Protein 9I09 (pdb70)

Secondary structure (DSSP, 8-state):
--STT--SS-GGGTS--TTPPPP----S-SS-SEEEEEEEGGGHHHHTT-HHHHTT-EEEEEEEETEEE-SSSS-EEE---TT-EEEEEEEEEEHHHHHHHHHHHHHHHHSS-S-GGG--EEEEEEEEEETTS-EEEEEEEEE---

Nearest PDB structures (foldseek):
  2jqv-assembly1_A  TM=7.151E-01  e=3.145E-03  Arabidopsis thaliana
  3lf0-assembly1_B  TM=4.909E-01  e=1.230E+00  Mycobacterium tuberculosis
  8f5g-assembly1_A  TM=3.296E-01  e=1.464E+00  Thermoanaerobacter pseudethanolicus
  5emw-assembly3_C  TM=2.004E-01  e=1.304E+00  Homo sapiens
  7oyj-assembly1_A  TM=1.838E-01  e=2.934E+00  Homo sapiens

Solvent-accessible surface area: 9624 Å² total; per-residue (Å²): 132,88,178,82,205,164,34,122,97,85,76,121,113,78,80,135,116,140,80,65,137,139,104,56,72,77,60,33,46,145,121,61,109,71,3,10,2,2,0,0,54,56,4,68,128,22,2,39,130,61,147,152,2,16,90,60,32,98,64,84,78,1,96,7,104,9,1,67,51,11,161,93,25,31,8,0,38,69,43,67,79,110,116,32,66,10,125,8,56,2,1,22,4,85,16,152,51,1,64,103,16,2,71,85,0,51,104,105,34,58,172,108,51,106,52,90,126,21,16,58,6,126,26,45,84,14,82,1,45,27,226,118,54,56,73,41,95,2,3,11,4,27,1,63,70,182

Radius of gyration: 19.95 Å; Cα contacts (8 Å, |Δi|>4): 253; chains: 1; bounding box: 58×45×45 Å

Structure (mmCIF, N/CA/C/O backbone):
data_9I09
#
_entry.id   9I09
#
_cell.length_a   81.164
_cell.length_b   81.164
_cell.length_c   63.678
_cell.angle_alpha   90.000
_cell.angle_beta   90.000
_cell.angle_gamma   120.000
#
_symmetry.space_group_name_H-M   'P 31 2 1'
#
loop_
_entity.id
_entity.type
_entity.pdbx_description
1 polymer 'Transit peptide part2 (crTPpart2)'
2 non-polymer N-PROPANOL
3 water water
#
loop_
_atom_site.group_PDB
_atom_site.id
_atom_site.type_symbol
_atom_site.label_atom_id
_atom_site.label_alt_id
_atom_site.label_comp_id
_atom_site.label_asym_id
_atom_site.label_entity_id
_atom_site.label_seq_id
_atom_site.pdbx_PDB_ins_code
_atom_site.Cartn_x
_atom_site.Cartn_y
_atom_site.Cartn_z
_atom_site.occupancy
_atom_site.B_iso_or_equiv
_atom_site.auth_seq_id
_atom_site.auth_comp_id
_atom_site.auth_asym_id
_atom_site.auth_atom_id
_atom_site.pdbx_PDB_model_num
ATOM 1 N N . ALA A 1 154 ? 45.81564 17.94523 -18.78002 1.000 72.90765 29 ALA A N 1
ATOM 2 C CA . ALA A 1 154 ? 44.82940 16.86624 -18.88900 1.000 81.30762 29 ALA A CA 1
ATOM 3 C C . ALA A 1 154 ? 45.47262 15.49058 -18.62830 1.000 91.76115 29 ALA A C 1
ATOM 4 O O . ALA A 1 154 ? 45.87709 15.21137 -17.49081 1.000 90.69295 29 ALA A O 1
ATOM 6 N N . ALA A 1 155 ? 45.54354 14.64885 -19.67620 1.000 98.27788 30 ALA A N 1
ATOM 7 C CA . ALA A 1 155 ? 46.16367 13.31599 -19.66704 1.000 92.13150 30 ALA A CA 1
ATOM 8 C C . ALA A 1 155 ? 45.36532 12.28918 -18.85565 1.000 82.66202 30 ALA A C 1
ATOM 9 O O . ALA A 1 155 ? 44.13556 12.22269 -18.96611 1.000 87.95841 30 ALA A O 1
ATOM 11 N N . LYS A 1 156 ? 46.05746 11.45595 -18.06341 1.000 76.39274 31 LYS A N 1
ATOM 12 C CA . LYS A 1 156 ? 45.41399 10.53459 -17.12841 1.000 68.34092 31 LYS A CA 1
ATOM 13 C C . LYS A 1 156 ? 44.76286 11.28368 -15.96324 1.000 60.80630 31 LYS A C 1
ATOM 14 O O . LYS A 1 156 ? 43.62755 10.95134 -15.59487 1.000 55.39537 31 LYS A O 1
ATOM 20 N N . PRO A 1 157 ? 45.42427 12.27223 -15.34739 1.000 59.11771 32 PRO A N 1
ATOM 21 C CA . PRO A 1 157 ? 44.76749 13.00840 -14.25458 1.000 52.44770 32 PRO A CA 1
ATOM 22 C C . PRO A 1 157 ? 43.46237 13.64726 -14.70143 1.000 49.65969 32 PRO A C 1
ATOM 23 O O . PRO A 1 157 ? 43.38191 14.24740 -15.77118 1.000 48.19913 32 PRO A O 1
ATOM 27 N N . PHE A 1 158 ? 42.43852 13.52780 -13.85098 1.000 44.67577 33 PHE A N 1
ATOM 28 C CA . PHE A 1 158 ? 41.11842 14.13237 -14.02725 1.000 40.78595 33 PHE A CA 1
ATOM 29 C C . PHE A 1 158 ? 40.35990 13.56511 -15.21813 1.000 48.70673 33 PHE A C 1
ATOM 30 O O . PHE A 1 158 ? 39.32810 14.13325 -15.61099 1.000 43.87478 33 PHE A O 1
ATOM 38 N N . TRP A 1 159 ? 40.82911 12.46832 -15.80785 1.000 49.53632 34 TRP A N 1
ATOM 39 C CA . TRP A 1 159 ? 40.02376 11.76793 -16.80080 1.000 50.94183 34 TRP A CA 1
ATOM 40 C C . TRP A 1 159 ? 39.02591 10.86503 -16.08775 1.000 49.74856 34 TRP A C 1
ATOM 41 O O . TRP A 1 159 ? 39.43393 10.03798 -15.26491 1.000 46.76021 34 TRP A O 1
ATOM 52 N N . PRO A 1 160 ? 37.72930 10.99750 -16.34935 1.000 47.44314 35 PRO A N 1
ATOM 53 C CA . PRO A 1 160 ? 36.73885 10.27978 -15.53823 1.000 51.26798 35 PRO A CA 1
ATOM 54 C C . PRO A 1 160 ? 36.81524 8.78135 -15.77894 1.000 57.74768 35 PRO A C 1
ATOM 55 O O . PRO A 1 160 ? 36.87751 8.32930 -16.92062 1.000 58.21369 35 PRO A O 1
ATOM 59 N N . SER A 1 161 ? 36.82256 8.01032 -14.69342 1.000 55.97231 36 SER A N 1
ATOM 60 C CA . SER A 1 161 ? 36.67800 6.57167 -14.84855 1.000 62.01278 36 SER A CA 1
ATOM 61 C C . SER A 1 161 ? 35.22115 6.16162 -14.99540 1.000 65.16634 36 SER A C 1
ATOM 62 O O . SER A 1 161 ? 34.94605 5.05265 -15.45803 1.000 66.39659 36 SER A O 1
ATOM 65 N N . ASP A 1 162 ? 34.28382 7.02637 -14.62128 1.000 66.24310 37 ASP A N 1
ATOM 66 C CA . ASP A 1 162 ? 32.89014 6.74600 -14.91356 1.000 68.68377 37 ASP A CA 1
ATOM 67 C C . ASP A 1 162 ? 32.60258 6.99819 -16.39002 1.000 68.97427 37 ASP A C 1
ATOM 68 O O . ASP A 1 162 ? 33.41203 7.57992 -17.11810 1.000 68.33875 37 ASP A O 1
ATOM 73 N N . ASP A 1 163 ? 31.43335 6.52844 -16.83063 1.000 73.25319 38 ASP A N 1
ATOM 74 C CA . ASP A 1 163 ? 30.90199 6.90073 -18.13621 1.000 74.52017 38 ASP A CA 1
ATOM 75 C C . ASP A 1 163 ? 30.93737 8.41162 -18.30686 1.000 73.91828 38 ASP A C 1
ATOM 76 O O . ASP A 1 163 ? 30.46360 9.15345 -17.44078 1.000 72.96204 38 ASP A O 1
ATOM 81 N N . LEU A 1 164 ? 31.50127 8.86536 -19.42937 1.000 71.88077 39 LEU A N 1
ATOM 82 C CA . LEU A 1 164 ? 31.49566 10.29444 -19.72511 1.000 71.73287 39 LEU A CA 1
ATOM 83 C C . LEU A 1 164 ? 30.09015 10.86058 -19.65545 1.000 72.55240 39 LEU A C 1
ATOM 84 O O . LEU A 1 164 ? 29.88450 11.97559 -19.16579 1.000 69.32189 39 LEU A O 1
ATOM 89 N N . GLU A 1 165 ? 29.10609 10.09025 -20.12574 1.000 75.83760 40 GLU A N 1
ATOM 90 C CA . GLU A 1 165 ? 27.72505 10.55674 -20.15709 1.000 75.28958 40 GLU A CA 1
ATOM 91 C C . GLU A 1 165 ? 27.19769 10.85649 -18.75594 1.000 70.78733 40 GLU A C 1
ATOM 92 O O . GLU A 1 165 ? 26.36257 11.75265 -18.58216 1.000 71.37569 40 GLU A O 1
ATOM 98 N N . ASP A 1 166 ? 27.67899 10.12567 -17.75147 1.000 68.76665 41 ASP A N 1
ATOM 99 C CA . ASP A 1 166 ? 27.29693 10.29753 -16.35685 1.000 68.64590 41 ASP A CA 1
ATOM 100 C C . ASP A 1 166 ? 28.03366 11.43605 -15.66648 1.000 66.99469 41 ASP A C 1
ATOM 101 O O . ASP A 1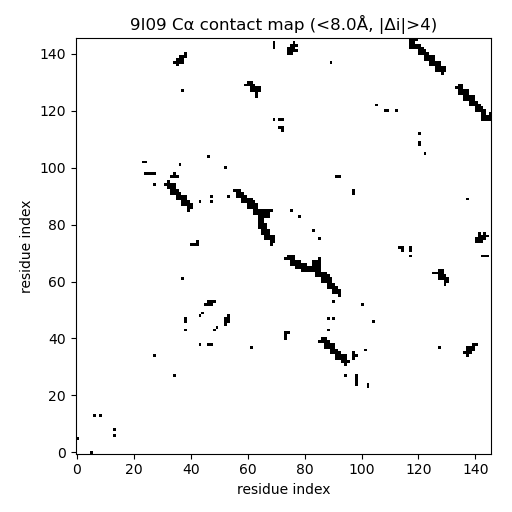 166 ? 27.80104 11.67394 -14.47616 1.000 60.10337 41 ASP A O 1
ATOM 106 N N . VAL A 1 167 ? 28.91214 12.13273 -16.37752 1.000 64.47621 42 VAL A N 1
ATOM 107 C CA . VAL A 1 167 ? 29.78236 13.12917 -15.77247 1.000 57.73145 42 VAL A CA 1
ATOM 108 C C . VAL A 1 167 ? 29.66914 14.49384 -16.44007 1.000 56.27455 42 VAL A C 1
ATOM 109 O O . VAL A 1 167 ? 29.92714 15.51562 -15.78680 1.000 56.31847 42 VAL A O 1
ATOM 113 N N . VAL A 1 168 ? 29.24180 14.56716 -17.69422 1.000 54.18359 43 VAL A N 1
ATOM 114 C CA . VAL A 1 168 ? 29.12363 15.83654 -18.39883 1.000 51.48430 43 VAL A CA 1
ATOM 115 C C . VAL A 1 168 ? 27.83363 16.51005 -17.95513 1.000 56.02702 43 VAL A C 1
ATOM 116 O O . VAL A 1 168 ? 26.74259 15.94960 -18.10516 1.000 55.57837 43 VAL A O 1
ATOM 120 N N . VAL A 1 169 ? 27.95563 17.70632 -17.40488 1.000 48.58664 44 VAL A N 1
ATOM 121 C CA . VAL A 1 169 ? 26.79419 18.44448 -16.92016 1.000 51.52446 44 VAL A CA 1
ATOM 122 C C . VAL A 1 169 ? 25.98622 18.95931 -18.11017 1.000 55.31204 44 VAL A C 1
ATOM 123 O O . VAL A 1 169 ? 26.53862 19.38163 -19.13863 1.000 48.80647 44 VAL A O 1
ATOM 127 N N . LYS A 1 170 ? 24.65686 18.90407 -17.98617 1.000 55.97756 45 LYS A N 1
ATOM 128 C CA . LYS A 1 170 ? 23.73600 19.24754 -19.06062 1.000 56.40888 45 LYS A CA 1
ATOM 129 C C . LYS A 1 170 ? 22.82710 20.39197 -18.63377 1.000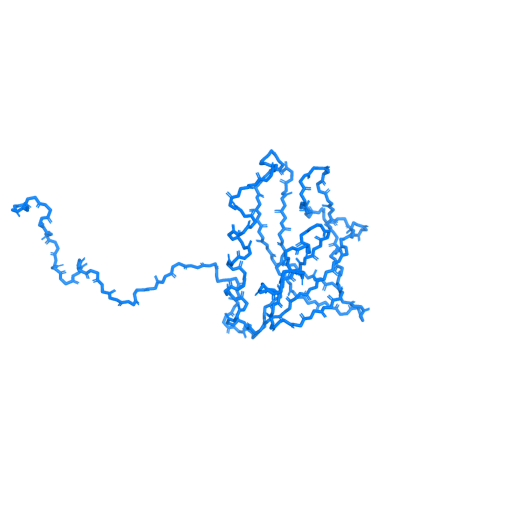 52.78840 45 LYS A C 1
ATOM 130 O O . LYS A 1 170 ? 22.51095 20.52399 -17.45015 1.000 55.25383 45 LYS A O 1
ATOM 136 N N . PRO A 1 171 ? 22.39304 21.23368 -19.56819 1.000 50.17871 46 PRO A N 1
ATOM 137 C CA . PRO A 1 171 ? 21.47028 22.31205 -19.19989 1.000 57.18050 46 PRO A CA 1
ATOM 138 C C . PRO A 1 171 ? 20.20528 21.74907 -18.56471 1.000 63.68739 46 PRO A C 1
ATOM 139 O O . PRO A 1 171 ? 19.80634 20.61082 -18.82635 1.000 58.30718 46 PRO A O 1
ATOM 143 N N . GLY A 1 172 ? 19.60367 22.54587 -17.68158 1.000 65.41856 47 GLY A N 1
ATOM 144 C CA . GLY A 1 172 ? 18.29759 22.23079 -17.13732 1.000 63.16866 47 GLY A CA 1
ATOM 145 C C . GLY A 1 172 ? 18.26913 21.38485 -15.88629 1.000 66.13528 47 GLY A C 1
ATOM 146 O O . GLY A 1 172 ? 17.22315 20.79952 -15.58352 1.000 67.26918 47 GLY A O 1
ATOM 147 N N . ALA A 1 173 ? 19.36767 21.29285 -15.14165 1.000 64.82699 48 ALA A N 1
ATOM 148 C CA . ALA A 1 173 ? 19.30785 20.56662 -13.88372 1.000 63.38297 48 ALA A CA 1
ATOM 149 C C . ALA A 1 173 ? 18.38514 21.29596 -12.90696 1.000 64.03357 48 ALA A C 1
ATOM 150 O O . ALA A 1 173 ? 18.18465 22.51088 -13.01853 1.000 63.54412 48 ALA A O 1
ATOM 152 N N . PRO A 1 174 ? 17.79523 20.57538 -11.95435 1.000 59.71879 49 PRO A N 1
ATOM 153 C CA . PRO A 1 174 ? 16.98080 21.23982 -10.92048 1.000 61.66272 49 PRO A CA 1
ATOM 154 C C . PRO A 1 174 ? 17.83272 22.14500 -10.04015 1.000 59.90823 49 PRO A C 1
ATOM 155 O O . PRO A 1 174 ? 18.84131 21.71653 -9.47114 1.000 60.68945 49 PRO A O 1
ATOM 159 N N . VAL A 1 175 ? 17.40967 23.40576 -9.91077 1.000 54.92507 50 VAL A N 1
ATOM 160 C CA . VAL A 1 175 ? 18.18036 24.38925 -9.15932 1.000 51.87248 50 VAL A CA 1
ATOM 161 C C . VAL A 1 175 ? 17.67216 24.46893 -7.72354 1.000 56.96283 50 VAL A C 1
ATOM 162 O O . VAL A 1 175 ? 16.52491 24.13271 -7.41074 1.000 56.29751 50 VAL A O 1
ATOM 166 N N . ALA A 1 176 ? 18.54371 24.92910 -6.83162 1.000 50.54494 51 ALA A N 1
ATOM 167 C CA . ALA A 1 176 ? 18.15283 25.10899 -5.44218 1.000 52.64684 51 ALA A CA 1
ATOM 168 C C . ALA A 1 176 ? 17.17401 26.27635 -5.30659 1.000 51.47030 51 ALA A C 1
ATOM 169 O O . ALA A 1 176 ? 17.14147 27.20036 -6.12358 1.000 47.51512 51 ALA A O 1
ATOM 171 N N . GLY A 1 177 ? 16.37444 26.22414 -4.24969 1.000 55.53289 52 GLY A N 1
ATOM 172 C CA . GLY A 1 177 ? 15.44262 27.29740 -3.94788 1.000 54.39191 52 GLY A CA 1
ATOM 173 C C . GLY A 1 177 ? 14.84944 27.06964 -2.57812 1.000 53.98927 52 GLY A C 1
ATOM 174 O O . GLY A 1 177 ? 15.01546 26.00524 -1.97404 1.000 48.01769 52 GLY A O 1
ATOM 175 N N . LEU A 1 178 ? 14.15601 28.09545 -2.08542 1.000 48.73752 53 LEU A N 1
ATOM 176 C CA . LEU A 1 178 ? 13.52448 27.97466 -0.77520 1.000 53.49071 53 LEU A CA 1
ATOM 177 C C . LEU A 1 178 ? 12.27744 27.09806 -0.83033 1.000 58.02227 53 LEU A C 1
ATOM 178 O O . LEU A 1 178 ? 12.05316 26.28003 0.06869 1.000 59.79429 53 LEU A O 1
ATOM 183 N N . ALA A 1 179 ? 11.45729 27.28128 -1.86606 1.000 59.79787 54 ALA A N 1
ATOM 184 C CA . ALA A 1 179 ? 10.20600 26.54692 -2.08850 1.000 75.95509 54 ALA A CA 1
ATOM 185 C C . ALA A 1 179 ? 9.39008 26.39792 -0.79929 1.000 75.61208 54 ALA A C 1
ATOM 186 O O . ALA A 1 179 ? 9.19798 25.29860 -0.27413 1.000 78.60376 54 ALA A O 1
ATOM 188 N N . LEU A 1 180 ? 8.89174 27.53263 -0.29396 1.000 74.19441 55 LEU A N 1
ATOM 189 C CA . LEU A 1 180 ? 8.13785 27.50090 0.95596 1.000 75.15469 55 LEU A CA 1
ATOM 190 C C . LEU A 1 180 ? 6.66863 27.15215 0.76172 1.000 77.47223 55 LEU A C 1
ATOM 191 O O . LEU A 1 180 ? 5.99956 26.80122 1.73910 1.000 82.85478 55 LEU A O 1
ATOM 196 N N . LEU A 1 181 ? 6.15305 27.23873 -0.46039 1.000 77.14187 56 LEU A N 1
ATOM 197 C CA . LEU A 1 181 ? 4.74873 26.95966 -0.72444 1.000 79.41563 56 LEU A CA 1
ATOM 198 C C . LEU A 1 181 ? 4.54490 25.49859 -1.10807 1.000 84.71650 56 LEU A C 1
ATOM 199 O O . LEU A 1 181 ? 5.44713 24.83974 -1.63460 1.000 85.18788 56 LEU A O 1
ATOM 204 N N . ALA A 1 182 ? 3.34002 24.99752 -0.83362 1.000 83.64125 57 ALA A N 1
ATOM 205 C CA . ALA A 1 182 ? 2.92422 23.69288 -1.31714 1.000 87.10466 57 ALA A CA 1
ATOM 206 C C . ALA A 1 182 ? 2.57271 23.77277 -2.80154 1.000 90.34140 57 ALA A C 1
ATOM 207 O O . ALA A 1 182 ? 2.30288 24.85803 -3.32694 1.000 88.34658 57 ALA A O 1
ATOM 209 N N . PRO A 1 183 ? 2.59061 22.64011 -3.51331 1.000 92.26796 58 PRO A N 1
ATOM 210 C CA . PRO A 1 183 ? 2.10279 22.65222 -4.90302 1.000 91.98270 58 PRO A CA 1
ATOM 211 C C . PRO A 1 183 ? 0.65796 23.09902 -5.01734 1.000 93.32210 58 PRO A C 1
ATOM 212 O O . PRO A 1 183 ? 0.24422 23.54741 -6.09370 1.000 92.92944 58 PRO A O 1
ATOM 216 N N . ASP A 1 184 ? -0.11305 23.00016 -3.92989 1.000 92.94458 59 ASP A N 1
ATOM 217 C CA . ASP A 1 184 ? -1.50508 23.44196 -3.92959 1.000 93.58557 59 ASP A CA 1
ATOM 218 C C . ASP A 1 184 ? -1.61612 24.96189 -3.96102 1.000 89.61545 59 ASP A C 1
ATOM 219 O O . ASP A 1 184 ? -2.48227 25.51104 -4.65350 1.000 84.74604 59 ASP A O 1
ATOM 224 N N . ASP A 1 185 ? -0.75849 25.65184 -3.20690 1.000 86.99119 60 ASP A N 1
ATOM 225 C CA . ASP A 1 185 ? -0.92794 27.08014 -2.95946 1.000 79.21369 60 ASP A CA 1
ATOM 226 C C . ASP A 1 185 ? -0.91643 27.87697 -4.25886 1.000 72.64518 60 ASP A C 1
ATOM 227 O O . ASP A 1 185 ? -0.02464 27.71573 -5.09642 1.000 72.47346 60 ASP A O 1
ATOM 232 N N . THR A 1 186 ? -1.92578 28.73193 -4.42774 1.000 64.57439 61 THR A N 1
ATOM 233 C CA . THR A 1 186 ? -1.98791 29.65048 -5.55634 1.000 63.07079 61 THR A CA 1
ATOM 234 C C . THR A 1 186 ? -1.50740 31.05439 -5.20998 1.000 58.36131 61 THR A C 1
ATOM 235 O O . THR A 1 186 ? -1.19996 31.83198 -6.12172 1.000 50.50467 61 THR A O 1
ATOM 239 N N . THR A 1 187 ? -1.43969 31.39038 -3.92303 1.000 58.19452 62 THR A N 1
ATOM 240 C CA . THR A 1 187 ? -1.04005 32.71194 -3.46021 1.000 53.81123 62 THR A CA 1
ATOM 241 C C . THR A 1 187 ? 0.02465 32.55225 -2.38413 1.000 51.06441 62 THR A C 1
ATOM 242 O O . THR A 1 187 ? 0.01645 31.57212 -1.63790 1.000 52.14082 62 THR A O 1
ATOM 246 N N . GLY A 1 188 ? 0.95674 33.48747 -2.33377 1.000 43.86531 63 GLY A N 1
ATOM 247 C CA . GLY A 1 188 ? 1.89574 33.57131 -1.22250 1.000 41.90170 63 GLY A CA 1
ATOM 248 C C . GLY A 1 188 ? 1.89941 34.98490 -0.67877 1.000 39.42818 63 GLY A C 1
ATOM 249 O O . GLY A 1 188 ? 1.77399 35.95268 -1.43519 1.000 39.36629 63 GLY A O 1
ATOM 250 N N . CYS A 1 189 ? 2.02955 35.09838 0.64591 1.000 37.85391 64 CYS A N 1
ATOM 251 C CA . CYS A 1 189 ? 1.96534 36.38487 1.33173 1.000 38.79473 64 CYS A CA 1
ATOM 252 C C . CYS A 1 189 ? 3.18446 36.6037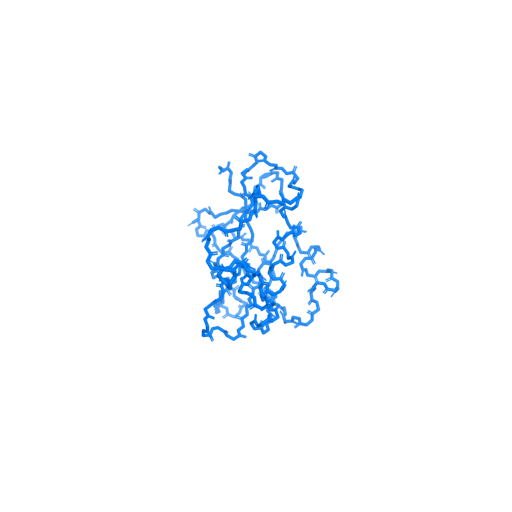8 2.22275 1.000 40.38039 64 CYS A C 1
ATOM 253 O O . CYS A 1 189 ? 3.70879 35.66140 2.82909 1.000 39.59720 64 CYS A O 1
ATOM 256 N N . LEU A 1 190 ? 3.62545 37.85944 2.30267 1.000 33.52118 65 LEU A N 1
ATOM 257 C CA . LEU A 1 190 ? 4.71132 38.28722 3.18232 1.000 32.95453 65 LEU A CA 1
ATOM 258 C C . LEU A 1 190 ? 4.16096 39.27995 4.19982 1.000 35.47916 65 LEU A C 1
ATOM 259 O O . LEU A 1 190 ? 3.55574 40.28920 3.81794 1.000 35.36194 65 LEU A O 1
ATOM 264 N N . PHE A 1 191 ? 4.41108 39.03365 5.47918 1.000 34.30459 66 PHE A N 1
ATOM 265 C CA . PHE A 1 191 ? 4.02222 39.96114 6.52975 1.000 35.81019 66 PHE A CA 1
ATOM 266 C C . PHE A 1 191 ? 5.21757 40.84086 6.86523 1.000 35.72277 66 PHE A C 1
ATOM 267 O O . PHE A 1 191 ? 6.29652 40.33198 7.16138 1.000 36.52400 66 PHE A O 1
ATOM 275 N N . THR A 1 192 ? 5.03839 42.15484 6.78645 1.000 33.10792 67 THR A N 1
ATOM 276 C CA . THR A 1 192 ? 6.10955 43.07778 7.12523 1.000 32.23037 67 THR A CA 1
ATOM 277 C C . THR A 1 192 ? 5.63836 44.02931 8.22449 1.000 34.87981 67 THR A C 1
ATOM 278 O O . THR A 1 192 ? 4.44377 44.17725 8.47087 1.000 34.01792 67 THR A O 1
ATOM 282 N N . TYR A 1 193 ? 6.59315 44.65154 8.91613 1.000 32.08339 68 TYR A N 1
ATOM 283 C CA . TYR A 1 193 ? 6.27600 45.39112 10.12378 1.000 32.52226 68 TYR A CA 1
ATOM 284 C C . TYR A 1 193 ? 7.42516 46.33241 10.45888 1.000 37.27733 68 TYR A C 1
ATOM 285 O O . TYR A 1 193 ? 8.56323 46.13311 10.01981 1.000 34.91384 68 TYR A O 1
ATOM 294 N N . ALA A 1 194 ? 7.11303 47.34426 11.28007 1.000 34.88281 69 ALA A N 1
ATOM 295 C CA . ALA A 1 194 ? 8.08701 48.29651 11.85431 1.000 38.63225 69 ALA A CA 1
ATOM 296 C C . ALA A 1 194 ? 9.01168 48.78709 10.73887 1.000 37.15099 69 ALA A C 1
ATOM 297 O O . ALA A 1 194 ? 8.53164 49.17173 9.66515 1.000 37.18322 69 ALA A O 1
ATOM 299 N N . SER A 1 195 ? 10.33420 48.76957 10.91743 1.000 34.27540 70 SER A N 1
ATOM 300 C CA . SER A 1 195 ? 11.19871 49.38563 9.91881 1.000 37.40165 70 SER A CA 1
ATOM 301 C C . SER A 1 195 ? 11.41024 48.49543 8.70386 1.000 39.50183 70 SER A C 1
ATOM 302 O O . SER A 1 195 ? 11.91367 48.96926 7.68160 1.000 39.41240 70 SER A O 1
ATOM 305 N N . LEU A 1 196 ? 11.01018 47.22641 8.77511 1.000 37.09526 71 LEU A N 1
ATOM 306 C CA . LEU A 1 196 ? 11.08939 46.35987 7.60944 1.000 36.75841 71 LEU A CA 1
ATOM 307 C C . LEU A 1 196 ? 10.18041 46.82290 6.47982 1.000 37.63701 71 LEU A C 1
ATOM 308 O O . LEU A 1 196 ? 10.42119 46.47447 5.31558 1.000 36.93938 71 LEU A O 1
ATOM 313 N N . LYS A 1 197 ? 9.12853 47.59225 6.78665 1.000 35.07310 72 LYS A N 1
ATOM 314 C CA . LYS A 1 197 ? 8.22954 48.07116 5.73801 1.000 34.65515 72 LYS A CA 1
ATOM 315 C C . LYS A 1 197 ? 8.92167 49.01978 4.77224 1.000 38.93539 72 LYS A C 1
ATOM 316 O O . LYS A 1 197 ? 8.45999 49.17758 3.63842 1.000 41.56593 72 LYS A O 1
ATOM 322 N N . GLU A 1 198 ? 10.01160 49.66432 5.19142 1.000 40.29669 73 GLU A N 1
ATOM 323 C CA . GLU A 1 198 ? 10.70989 50.58689 4.29761 1.000 42.31104 73 GLU A CA 1
ATOM 324 C C . GLU A 1 198 ? 11.07285 49.89824 2.99382 1.000 41.28370 73 GLU A C 1
ATOM 325 O O . GLU A 1 198 ? 10.84203 50.43299 1.90715 1.000 42.12197 73 GLU A O 1
ATOM 331 N N . HIS A 1 199 ? 11.61950 48.69032 3.08349 1.000 41.20367 74 HIS A N 1
ATOM 332 C CA . HIS A 1 199 ? 11.88385 47.93073 1.87580 1.000 41.19444 74 HIS A CA 1
ATOM 333 C C . HIS A 1 199 ? 10.64452 47.18695 1.38922 1.000 40.31353 74 HIS A C 1
ATOM 334 O O . HIS A 1 199 ? 10.30188 47.25845 0.20537 1.000 41.16136 74 HIS A O 1
ATOM 341 N N . ASP A 1 200 ? 9.95692 46.47514 2.28589 1.000 37.51210 75 ASP A N 1
ATOM 342 C CA . ASP A 1 200 ? 8.98469 45.48256 1.83440 1.000 35.41714 75 ASP A CA 1
ATOM 343 C C . ASP A 1 200 ? 7.75994 46.13214 1.22031 1.000 38.96330 75 ASP A C 1
ATOM 344 O O . ASP 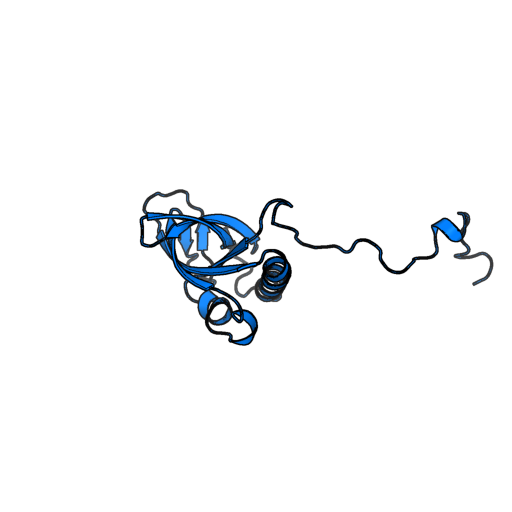A 1 200 ? 7.14752 45.57064 0.30874 1.000 39.33322 75 ASP A O 1
ATOM 349 N N . GLU A 1 201 ? 7.35936 47.28816 1.73444 1.000 35.62248 76 GLU A N 1
ATOM 350 C CA . GLU A 1 201 ? 6.13650 47.95393 1.30096 1.000 37.46538 76 GLU A CA 1
ATOM 351 C C . GLU A 1 201 ? 6.41223 49.17542 0.44025 1.000 42.70320 76 GLU A C 1
ATOM 352 O O . GLU A 1 201 ? 5.69536 49.41972 -0.53163 1.000 42.54462 76 GLU A O 1
ATOM 358 N N . GLN A 1 202 ? 7.45135 49.93833 0.77571 1.000 42.08848 77 GLN A N 1
ATOM 359 C CA . GLN A 1 202 ? 7.70456 51.24081 0.17167 1.000 47.47560 77 GLN A CA 1
ATOM 360 C C . GLN A 1 202 ? 8.72128 51.20966 -0.96040 1.000 47.96164 77 GLN A C 1
ATOM 361 O O . GLN A 1 202 ? 8.84100 52.20109 -1.68001 1.000 51.64890 77 GLN A O 1
ATOM 367 N N . ASP A 1 203 ? 9.46671 50.12234 -1.13942 1.000 40.19258 78 ASP A N 1
ATOM 368 C CA . ASP A 1 203 ? 10.34096 50.02239 -2.30341 1.000 44.35133 78 ASP A CA 1
ATOM 369 C C . ASP A 1 203 ? 9.49225 49.59461 -3.48849 1.000 46.17733 78 ASP A C 1
ATOM 370 O O . ASP A 1 203 ? 9.00268 48.45724 -3.53526 1.000 42.99021 78 ASP A O 1
ATOM 375 N N . GLU A 1 204 ? 9.33910 50.50042 -4.45618 1.000 44.67686 79 GLU A N 1
ATOM 376 C CA . GLU A 1 204 ? 8.34450 50.31409 -5.50926 1.000 46.96851 79 GLU A CA 1
ATOM 377 C C . GLU A 1 204 ? 8.61512 49.06558 -6.33263 1.000 45.87008 79 GLU A C 1
ATOM 378 O O . GLU A 1 204 ? 7.68290 48.32939 -6.68036 1.000 42.13002 79 GLU A O 1
ATOM 384 N N . GLU A 1 205 ? 9.88430 48.79577 -6.64706 1.000 43.95848 80 GLU A N 1
ATOM 385 C CA . GLU A 1 205 ? 10.18407 47.64566 -7.49688 1.000 45.03243 80 GLU A CA 1
ATOM 386 C C . GLU A 1 205 ? 10.03041 46.33053 -6.74248 1.000 43.68946 80 GLU A C 1
ATOM 387 O O . GLU A 1 205 ? 9.71437 45.31003 -7.34868 1.000 43.97437 80 GLU A O 1
ATOM 393 N N . PHE A 1 206 ? 10.23417 46.32068 -5.43251 1.000 40.99642 81 PHE A N 1
ATOM 394 C CA . PHE A 1 206 ? 9.97682 45.08162 -4.71425 1.000 37.17254 81 PHE A CA 1
ATOM 395 C C . PHE A 1 206 ? 8.47883 44.85903 -4.49839 1.000 38.87404 81 PHE A C 1
ATOM 396 O O . PHE A 1 206 ? 7.96882 43.76125 -4.72571 1.000 37.48174 81 PHE A O 1
ATOM 404 N N . ALA A 1 207 ? 7.76700 45.87993 -4.03670 1.000 34.99976 82 ALA A N 1
ATOM 405 C CA . ALA A 1 207 ? 6.35931 45.72295 -3.67843 1.000 37.14401 82 ALA A CA 1
ATOM 406 C C . ALA A 1 207 ? 5.42860 45.67194 -4.88556 1.000 37.37492 82 ALA A C 1
ATOM 407 O O . ALA A 1 207 ? 4.23258 45.41901 -4.70714 1.000 39.00418 82 ALA A O 1
ATOM 409 N N . GLU A 1 208 ? 5.93340 45.89469 -6.09818 1.000 38.35148 83 GLU A N 1
ATOM 410 C CA . GLU A 1 208 ? 5.06309 45.95358 -7.26935 1.000 38.05954 83 GLU A CA 1
ATOM 411 C C . GLU A 1 208 ? 4.31104 44.63874 -7.47023 1.000 41.13554 83 GLU A C 1
ATOM 412 O O . GLU A 1 208 ? 4.81749 43.55198 -7.16953 1.000 40.59319 83 GLU A O 1
ATOM 418 N N . GLY A 1 209 ? 3.10441 44.73842 -8.03134 1.000 39.00964 84 GLY A N 1
ATOM 419 C CA . GLY A 1 209 ? 2.30780 43.57058 -8.33407 1.000 39.68898 84 GLY A CA 1
ATOM 420 C C . GLY A 1 209 ? 1.61058 42.92946 -7.15358 1.000 37.43796 84 GLY A C 1
ATOM 421 O O . GLY A 1 209 ? 0.92032 41.91855 -7.33888 1.000 39.49269 84 GLY A O 1
ATOM 422 N N . SER A 1 210 ? 1.73407 43.47963 -5.95076 1.000 32.11123 85 SER A N 1
ATOM 423 C CA . SER A 1 210 ? 1.10081 42.84658 -4.79740 1.000 34.12175 85 SER A CA 1
ATOM 424 C C . SER A 1 210 ? -0.30190 43.40470 -4.55000 1.000 35.66684 85 SER A C 1
ATOM 425 O O . SER A 1 210 ? -0.69773 44.43369 -5.09034 1.000 35.84513 85 SER A O 1
ATOM 428 N N . THR A 1 211 ? -1.05246 42.70942 -3.71336 1.000 34.10876 86 THR A N 1
ATOM 429 C CA . THR A 1 211 ? -2.15468 43.32186 -2.98514 1.000 35.50255 86 THR A CA 1
ATOM 430 C C . THR A 1 211 ? -1.68220 43.50194 -1.54981 1.000 38.73559 86 THR A C 1
ATOM 431 O O . THR A 1 211 ? -0.88544 42.70729 -1.05675 1.000 37.65666 86 THR A O 1
ATOM 435 N N . VAL A 1 212 ? -2.14030 44.55603 -0.87565 1.000 34.64737 87 VAL A N 1
ATOM 436 C CA . VAL A 1 212 ? -1.61386 44.84987 0.45727 1.000 33.05533 87 VAL A CA 1
ATOM 437 C C . VAL A 1 212 ? -2.75969 45.27682 1.37282 1.000 37.21628 87 VAL A C 1
ATOM 438 O O . VAL A 1 212 ? -3.68293 45.97946 0.94305 1.000 35.47560 87 VAL A O 1
ATOM 442 N N . GLU A 1 213 ? -2.73993 44.79309 2.61483 1.000 33.58099 88 GLU A N 1
ATOM 443 C CA . GLU A 1 213 ? -3.71016 45.23626 3.61840 1.000 36.41139 88 GLU A CA 1
ATOM 444 C C . GLU A 1 213 ? -3.08031 45.13343 5.00156 1.000 38.12585 88 GLU A C 1
ATOM 445 O O . GLU A 1 213 ? -2.09312 44.41071 5.21076 1.000 37.09064 88 GLU A O 1
ATOM 451 N N . ASP A 1 214 ? -3.66100 45.87202 5.94617 1.000 34.66385 89 ASP A N 1
ATOM 452 C CA . ASP A 1 214 ? -3.26524 45.78826 7.34555 1.000 36.55783 89 ASP A CA 1
ATOM 453 C C . ASP A 1 214 ? -3.41119 44.36509 7.88027 1.000 36.97919 89 ASP A C 1
ATOM 454 O O . ASP A 1 214 ? -4.35375 43.64703 7.53872 1.000 35.11563 89 ASP A O 1
ATOM 459 N N . ALA A 1 215 ? -2.51134 43.98027 8.78319 1.000 36.08426 90 ALA A N 1
ATOM 460 C CA . ALA A 1 215 ? -2.63814 42.70702 9.48901 1.000 34.34579 90 ALA A CA 1
ATOM 461 C C . ALA A 1 215 ? -1.89068 42.78892 10.80807 1.000 35.21192 90 ALA A C 1
ATOM 462 O O . ALA A 1 215 ? -0.92145 43.54215 10.94029 1.000 34.64823 90 ALA A O 1
ATOM 464 N N . TRP A 1 216 ? -2.32077 41.97191 11.77018 1.000 31.47299 91 TRP A N 1
ATOM 465 C CA . TRP A 1 216 ? -1.67796 41.86572 13.07174 1.000 34.54847 91 TRP A CA 1
ATOM 466 C C . TRP A 1 216 ? -1.13555 40.45988 13.29219 1.000 37.70513 91 TRP A C 1
ATOM 467 O O . TRP A 1 216 ? -1.80306 39.46361 12.99402 1.000 37.75625 91 TRP A O 1
ATOM 478 N N . LEU A 1 217 ? 0.03310 40.39099 13.89259 1.000 35.40998 92 LEU A N 1
ATOM 479 C CA . LEU A 1 217 ? 0.66643 39.13404 14.26874 1.000 38.83695 92 LEU A CA 1
ATOM 480 C C . LEU A 1 217 ? 0.58759 39.02544 15.78476 1.000 38.70515 92 LEU A C 1
ATOM 481 O O . LEU A 1 217 ? 1.21091 39.81774 16.49606 1.000 36.82057 92 LEU A O 1
ATOM 486 N N . TYR A 1 218 ? -0.18982 38.06894 16.27759 1.000 38.18422 93 TYR A N 1
ATOM 487 C CA . TYR A 1 218 ? -0.30484 37.83858 17.71395 1.000 39.45422 93 TYR A CA 1
ATOM 488 C C . TYR A 1 218 ? 0.77578 36.88024 18.19597 1.000 42.48843 93 TYR A C 1
ATOM 489 O O . TYR A 1 218 ? 1.03138 35.84777 17.56163 1.000 41.49833 93 TYR A O 1
ATOM 498 N N . GLY A 1 219 ? 1.37898 37.20741 19.33756 1.000 37.84527 94 GLY A N 1
ATOM 499 C CA . GLY A 1 219 ? 2.39890 36.36876 19.93787 1.000 40.41786 94 GLY A CA 1
ATOM 500 C C . GLY A 1 219 ? 3.83203 36.70582 19.60245 1.000 42.74198 94 GLY A C 1
ATOM 501 O O . GLY A 1 219 ? 4.70620 35.84328 19.75727 1.000 41.31441 94 GLY A O 1
ATOM 502 N N . ALA A 1 220 ? 4.11236 37.92155 19.15487 1.000 37.63002 95 ALA A N 1
ATOM 503 C CA . ALA A 1 220 ? 5.45697 38.30292 18.74960 1.000 39.76566 95 ALA A CA 1
ATOM 504 C C . ALA A 1 220 ? 5.79478 39.64659 19.36326 1.000 39.64780 95 ALA A C 1
ATOM 505 O O . ALA A 1 220 ? 4.90256 40.43818 19.65432 1.000 38.64886 95 ALA A O 1
ATOM 507 N N . LYS A 1 221 ? 7.09108 39.92442 19.51148 1.000 37.93471 96 LYS A N 1
ATOM 508 C CA . LYS A 1 221 ? 7.51257 41.20305 20.06258 1.000 46.66081 96 LYS A CA 1
ATOM 509 C C . LYS A 1 221 ? 8.87449 41.57919 19.49538 1.000 46.98394 96 LYS A C 1
ATOM 510 O O . LYS A 1 221 ? 9.62133 40.73123 19.00930 1.000 41.28892 96 LYS A O 1
ATOM 516 N N . LEU A 1 222 ? 9.20386 42.86465 19.56493 1.000 44.21620 97 LEU A N 1
ATOM 517 C CA . LEU A 1 222 ? 10.47613 43.32361 19.01541 1.000 45.94052 97 LEU A CA 1
ATOM 518 C C . LEU A 1 222 ? 11.66745 42.88720 19.86847 1.000 51.36808 97 LEU A C 1
ATOM 519 O O . LEU A 1 222 ? 11.57255 42.79717 21.09552 1.000 52.22831 97 LEU A O 1
ATOM 524 N N . ASN A 1 223 ? 12.78511 42.58689 19.20166 1.000 53.31649 98 ASN A N 1
ATOM 525 C CA . ASN A 1 223 ? 14.09333 42.70040 19.83677 1.000 59.68971 98 ASN A CA 1
ATOM 526 C C . ASN A 1 223 ? 14.32448 44.14879 20.22879 1.000 62.43355 98 ASN A C 1
ATOM 527 O O . ASN A 1 223 ? 13.79314 45.06830 19.60687 1.000 64.55230 98 ASN A O 1
ATOM 532 N N . HIS A 1 224 ? 15.15132 44.38857 21.23791 1.000 67.73014 99 HIS A N 1
ATOM 533 C CA A HIS A 1 224 ? 15.22574 45.81651 21.45938 0.489 66.75198 99 HIS A CA 1
ATOM 534 C CA B HIS A 1 224 ? 15.50561 45.70305 21.78669 0.511 67.09062 99 HIS A CA 1
ATOM 535 C C . HIS A 1 224 ? 16.48300 46.46157 20.89843 1.000 69.67861 99 HIS A C 1
ATOM 536 O O . HIS A 1 224 ? 16.60647 47.68523 20.99921 1.000 74.80260 99 HIS A O 1
ATOM 549 N N . ASN A 1 225 ? 17.30350 45.72123 20.16294 1.000 73.33071 100 ASN A N 1
ATOM 550 C CA . ASN A 1 225 ? 18.14496 46.24572 19.09222 1.000 77.29213 100 ASN A CA 1
ATOM 551 C C . ASN A 1 225 ? 17.75649 45.48055 17.83672 1.000 79.67911 100 ASN A C 1
ATOM 552 O O . ASN A 1 225 ? 16.93653 44.56362 17.88779 1.000 86.80717 100 ASN A O 1
ATOM 557 N N . GLY A 1 226 ? 18.33710 45.84545 16.70325 1.000 75.32349 101 GLY A N 1
ATOM 558 C CA . GLY A 1 226 ? 17.97881 45.19721 15.46756 1.000 69.01726 101 GLY A CA 1
ATOM 559 C C . GLY A 1 226 ? 16.52667 45.43467 15.11223 1.000 58.54618 101 GLY A C 1
ATOM 560 O O . GLY A 1 226 ? 15.69255 45.78748 15.95373 1.000 54.20003 101 GLY A O 1
ATOM 561 N N . PRO A 1 227 ? 16.19264 45.26416 13.83877 1.000 52.64251 102 PRO A N 1
ATOM 562 C CA . PRO A 1 227 ? 14.85211 45.63180 13.38579 1.000 47.94124 102 PRO A CA 1
ATOM 563 C C . PRO A 1 227 ? 13.80049 44.54009 13.51404 1.000 49.89431 102 PRO A C 1
ATOM 564 O O . PRO A 1 227 ? 12.64392 44.81102 13.18157 1.000 43.98250 102 PRO A O 1
ATOM 568 N N . PHE A 1 228 ? 14.13951 43.33347 13.97098 1.000 41.57792 103 PHE A N 1
ATOM 569 C CA . PHE A 1 228 ? 13.23929 42.19160 13.83775 1.000 42.77059 103 PHE A CA 1
ATOM 570 C C . PHE A 1 228 ? 12.48937 41.88327 15.12447 1.000 46.33202 103 PHE A C 1
ATOM 571 O O . PHE A 1 228 ? 12.93502 42.19989 16.23124 1.000 49.11322 103 PHE A O 1
ATOM 579 N N . ALA A 1 229 ? 11.34051 41.22257 14.95888 1.000 39.00430 104 ALA A N 1
ATOM 580 C CA . ALA A 1 229 ? 10.57747 40.67417 16.06147 1.000 42.81689 104 ALA A CA 1
ATOM 581 C C . ALA A 1 229 ? 10.92756 39.19412 16.24614 1.000 43.18045 104 ALA A C 1
ATOM 582 O O . ALA A 1 229 ? 11.71731 38.62987 15.49283 1.000 41.44600 104 ALA A O 1
ATOM 584 N N . TYR A 1 230 ? 10.31837 38.55426 17.24557 1.000 37.47599 105 TYR A N 1
ATOM 585 C CA . TYR A 1 230 ? 10.46649 37.11629 17.44598 1.000 43.95332 105 TYR A CA 1
ATOM 586 C C . TYR A 1 230 ? 9.22575 36.60918 18.15423 1.000 45.83529 105 TYR A C 1
ATOM 587 O O . TYR A 1 230 ? 8.44087 37.38669 18.70355 1.000 41.30570 105 TYR A O 1
ATOM 596 N N . ALA A 1 231 ? 9.03839 35.29295 18.13177 1.000 42.07466 106 ALA A N 1
ATOM 597 C CA . ALA A 1 231 ? 7.80876 34.71665 18.65347 1.000 42.47252 106 ALA A CA 1
ATOM 598 C C . ALA A 1 231 ? 7.95804 34.47498 20.14993 1.000 48.98693 106 ALA A C 1
ATOM 599 O O . ALA A 1 231 ? 8.97110 33.93117 20.59872 1.000 47.44757 106 ALA A O 1
ATOM 601 N N . THR A 1 232 ? 6.95707 34.91328 20.91999 1.000 45.90459 107 THR A N 1
ATOM 602 C CA . THR A 1 232 ? 6.89111 34.63210 22.34673 1.000 47.76852 107 THR A CA 1
ATOM 603 C C . THR A 1 232 ? 5.75759 33.69391 22.71168 1.000 47.46050 107 THR A C 1
ATOM 604 O O . THR A 1 232 ? 5.81060 33.07695 23.77940 1.000 51.26807 107 THR A O 1
ATOM 608 N N . GLY A 1 233 ? 4.73843 33.56975 21.86630 1.000 46.03700 108 GLY A N 1
ATOM 609 C CA . GLY A 1 233 ? 3.56010 32.84458 22.26380 1.000 49.87184 108 GLY A CA 1
ATOM 610 C C . GLY A 1 233 ? 2.65438 33.57575 23.23171 1.000 50.07665 108 GLY A C 1
ATOM 611 O O . GLY A 1 233 ? 1.60144 33.03222 23.59739 1.000 50.04100 108 GLY A O 1
ATOM 612 N N . ASN A 1 234 ? 3.00154 34.79182 23.64791 1.000 49.34870 109 ASN A N 1
ATOM 613 C CA A ASN A 1 234 ? 2.14616 35.56853 24.53866 0.498 47.23516 109 ASN A CA 1
ATOM 614 C CA B ASN A 1 234 ? 2.12058 35.53646 24.53730 0.502 47.18755 109 ASN A CA 1
ATOM 615 C C . ASN A 1 234 ? 0.98407 36.14987 23.73837 1.000 47.94418 109 ASN A C 1
ATOM 616 O O . ASN A 1 234 ? 1.20859 36.92076 22.79338 1.000 44.51676 109 ASN A O 1
ATOM 625 N N . THR A 1 235 ? -0.23833 35.80824 24.14112 1.000 38.82789 110 THR A N 1
ATOM 626 C CA . THR A 1 235 ? -1.46869 36.24585 23.49455 1.000 44.91234 110 THR A CA 1
ATOM 627 C C . THR A 1 235 ? -1.58154 37.76235 23.33532 1.000 44.78091 110 THR A C 1
ATOM 628 O O . THR A 1 235 ? -2.22878 38.23586 22.39152 1.000 46.85153 110 THR A O 1
ATOM 632 N N . THR A 1 236 ? -0.98466 38.54833 24.22844 1.000 41.19939 111 THR A N 1
ATOM 633 C CA . THR A 1 236 ? -1.16095 39.99536 24.13072 1.000 40.79684 111 THR A CA 1
ATOM 634 C C . THR A 1 236 ? 0.06135 40.70788 23.57673 1.000 39.83582 111 THR A C 1
ATOM 635 O O . THR A 1 236 ? 0.08867 41.94211 23.58195 1.000 38.92664 111 THR A O 1
ATOM 639 N N . ASP A 1 237 ? 1.08921 39.97357 23.14795 1.000 35.63289 112 ASP A N 1
ATOM 640 C CA . ASP A 1 237 ? 2.18557 40.56727 22.38521 1.000 39.45910 112 ASP A CA 1
ATOM 641 C C . ASP A 1 237 ? 1.73762 40.66540 20.93225 1.000 39.26232 112 ASP A C 1
ATOM 642 O O . ASP A 1 237 ? 1.50402 39.63457 20.29084 1.000 37.86229 112 ASP A O 1
ATOM 647 N N . ILE A 1 238 ? 1.63148 41.88457 20.40368 1.000 34.76939 113 ILE A N 1
ATOM 648 C CA . ILE A 1 238 ? 1.06409 42.11211 19.07437 1.000 35.11976 113 ILE A CA 1
ATOM 649 C C . ILE A 1 238 ? 2.04105 42.93086 18.23693 1.000 40.01848 113 ILE A C 1
ATOM 650 O O . ILE A 1 238 ? 2.51798 43.98528 18.67682 1.000 34.92708 113 ILE A O 1
ATOM 655 N N . VAL A 1 239 ? 2.32011 42.45504 17.02551 1.000 35.42576 114 VAL A N 1
ATOM 656 C CA . VAL A 1 239 ? 3.08457 43.20567 16.03430 1.000 35.47095 114 VAL A CA 1
ATOM 657 C C . VAL A 1 239 ? 2.11061 43.59120 14.92568 1.000 39.61403 114 VAL A C 1
ATOM 658 O O . VAL A 1 239 ? 1.56057 42.72565 14.23270 1.000 34.77602 114 VAL A O 1
ATOM 662 N N . LYS A 1 240 ? 1.85714 44.88784 14.75858 1.000 33.88684 115 LYS A N 1
ATOM 663 C CA . LYS A 1 240 ? 0.94731 45.32535 13.70733 1.000 33.80799 115 LYS A CA 1
ATOM 664 C C . LYS A 1 240 ? 1.74781 45.67106 12.46293 1.000 38.62622 115 LYS A C 1
ATOM 665 O O . LYS A 1 240 ? 2.83308 46.25347 12.54835 1.000 39.5085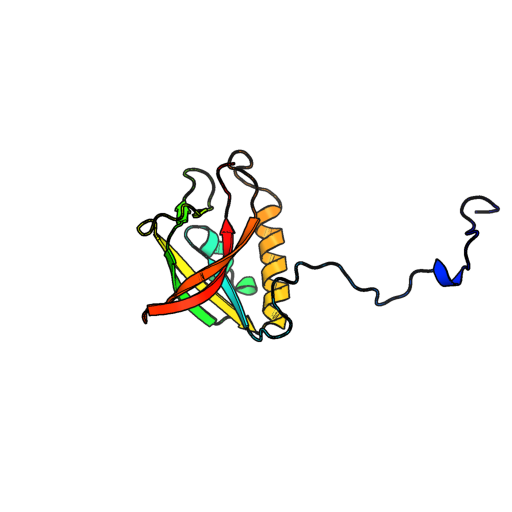0 115 LYS A O 1
ATOM 671 N N . GLY A 1 241 ? 1.24681 45.27562 11.31738 1.000 35.82708 116 GLY A N 1
ATOM 672 C CA . GLY A 1 241 ? 1.98322 45.49435 10.08908 1.000 33.41139 116 GLY A CA 1
ATOM 673 C C . GLY A 1 241 ? 1.10089 45.43960 8.88129 1.000 37.13497 116 GLY A C 1
ATOM 674 O O . GLY A 1 241 ? -0.06924 45.83995 8.92758 1.000 31.52051 116 GLY A O 1
ATOM 675 N N . ARG A 1 242 ? 1.68371 44.96353 7.78420 1.000 32.22176 117 ARG A N 1
ATOM 676 C CA . ARG A 1 242 ? 1.06099 44.93910 6.46618 1.000 32.46220 117 ARG A CA 1
ATOM 677 C C . ARG A 1 242 ? 1.35258 43.58075 5.84359 1.000 34.60821 117 ARG A C 1
ATOM 678 O O . ARG A 1 242 ? 2.46069 43.06927 5.98981 1.000 34.68938 117 ARG A O 1
ATOM 686 N N . VAL A 1 243 ? 0.37005 42.98159 5.17510 1.000 34.69260 118 VAL A N 1
ATOM 687 C CA . VAL A 1 243 ? 0.58028 41.71035 4.48738 1.000 34.13996 118 VAL A CA 1
ATOM 688 C C . VAL A 1 243 ? 0.47120 41.97818 2.98718 1.000 36.22415 118 VAL A C 1
ATOM 689 O O . VAL A 1 243 ? -0.49529 42.59845 2.52255 1.000 34.77717 118 VAL A O 1
ATOM 693 N N . LEU A 1 244 ? 1.52579 41.63336 2.25640 1.000 33.65862 119 LEU A N 1
ATOM 694 C CA . LEU A 1 244 ? 1.61040 41.79190 0.81021 1.000 30.45904 119 LEU A CA 1
ATOM 695 C C . LEU A 1 244 ? 1.46687 40.42303 0.18189 1.000 37.33220 119 LEU A C 1
ATOM 696 O O . LEU A 1 244 ? 2.17500 39.49292 0.57743 1.000 35.84298 119 LEU A O 1
ATOM 701 N N . CYS A 1 245 ? 0.58854 40.29361 -0.80582 1.000 35.19285 120 CYS A N 1
ATOM 702 C CA . CYS A 1 245 ? 0.33700 38.97930 -1.39057 1.000 35.73624 120 CYS A CA 1
ATOM 703 C C . CYS A 1 245 ? 0.52389 39.01961 -2.90351 1.000 37.45812 120 CYS A C 1
ATOM 704 O O . CYS A 1 245 ? 0.19644 40.01660 -3.55322 1.000 35.81358 120 CYS A O 1
ATOM 707 N N . TRP A 1 246 ? 1.03051 37.92650 -3.46137 1.000 35.29728 121 TRP A N 1
ATOM 708 C CA . TRP A 1 246 ? 1.29464 37.76920 -4.88730 1.000 39.09540 121 TRP A CA 1
ATOM 709 C C . TRP A 1 246 ? 0.83562 36.38444 -5.31927 1.000 39.86205 121 TRP A C 1
ATOM 710 O O . TRP A 1 246 ? 0.81110 35.45933 -4.50314 1.000 40.20692 121 TRP A O 1
ATOM 721 N N . PRO A 1 247 ? 0.54070 36.19736 -6.61076 1.000 38.69453 122 PRO A N 1
ATOM 722 C CA . PRO A 1 247 ? 0.36955 34.83644 -7.13117 1.000 45.17810 122 PRO A CA 1
ATOM 723 C C . PRO A 1 247 ? 1.59646 33.98773 -6.81716 1.000 44.59993 122 PRO A C 1
ATOM 724 O O . PRO A 1 247 ? 2.72536 34.48225 -6.79399 1.000 45.34153 122 PRO A O 1
ATOM 728 N N . ALA A 1 248 ? 1.35936 32.69157 -6.59525 1.000 48.69195 123 ALA A N 1
ATOM 729 C CA . ALA A 1 248 ? 2.36939 31.82069 -5.98936 1.000 50.85765 123 ALA A CA 1
ATOM 730 C C . ALA A 1 248 ? 3.70275 31.86778 -6.72892 1.000 51.34677 123 ALA A C 1
ATOM 731 O O . ALA A 1 248 ? 4.76618 31.98144 -6.10603 1.000 52.17537 123 ALA A O 1
ATOM 733 N N . GLU A 1 249 ? 3.67389 31.78518 -8.05954 1.000 48.35412 124 GLU A N 1
ATOM 734 C CA . GLU A 1 249 ? 4.93029 31.74646 -8.80305 1.000 51.90980 124 GLU A CA 1
ATOM 735 C C . GLU A 1 249 ? 5.73281 33.02454 -8.59897 1.000 51.01304 124 GLU A C 1
ATOM 736 O O . GLU A 1 249 ? 6.95890 32.97623 -8.44197 1.000 48.58123 124 GLU A O 1
ATOM 742 N N . THR A 1 250 ? 5.05669 34.17912 -8.58286 1.000 45.41400 125 THR A N 1
ATOM 743 C CA . THR A 1 250 ? 5.74739 35.44135 -8.35367 1.000 44.16217 125 THR A CA 1
ATOM 744 C C . THR A 1 250 ? 6.25992 35.52784 -6.92850 1.000 39.97370 125 THR A C 1
ATOM 745 O O . THR A 1 250 ? 7.36294 36.03169 -6.68497 1.000 44.07773 125 THR A O 1
ATOM 749 N N . PHE A 1 251 ? 5.45062 35.07251 -5.97481 1.000 36.70460 126 PHE A N 1
ATOM 750 C CA . PHE A 1 251 ? 5.84744 35.11302 -4.57572 1.000 41.42029 126 PHE A CA 1
ATOM 751 C C . PHE A 1 251 ? 7.16476 34.38398 -4.34312 1.000 44.27797 126 PHE A C 1
ATOM 752 O O . PHE A 1 251 ? 7.99902 34.83492 -3.54737 1.000 40.89916 126 PHE A O 1
ATOM 760 N N . GLU A 1 252 ? 7.36111 33.24106 -5.0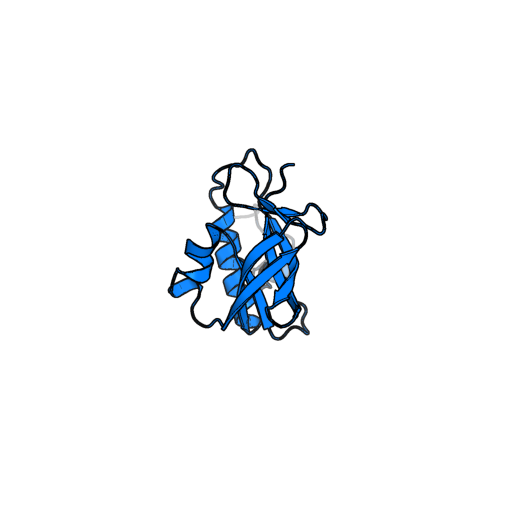0741 1.000 45.88358 127 GLU A N 1
ATOM 761 C CA . GLU A 1 252 ? 8.59135 32.48541 -4.79168 1.000 48.64756 127 GLU A CA 1
ATOM 762 C C . GLU A 1 252 ? 9.81086 33.34313 -5.08773 1.000 41.80579 127 GLU A C 1
ATOM 763 O O . GLU A 1 252 ? 10.77547 33.34503 -4.31272 1.000 43.00107 127 GLU A O 1
ATOM 769 N N . ASP A 1 253 ? 9.77114 34.10636 -6.18894 1.000 40.94840 128 ASP A N 1
ATOM 770 C CA . ASP A 1 253 ? 10.84429 35.04147 -6.50940 1.000 42.57819 128 ASP A CA 1
ATOM 771 C C . ASP A 1 253 ? 10.92474 36.19198 -5.51038 1.000 43.13279 128 ASP A C 1
ATOM 772 O O . ASP A 1 253 ? 12.02392 36.65040 -5.17869 1.000 35.76601 128 ASP A O 1
ATOM 777 N N . LYS A 1 254 ? 9.77805 36.73859 -5.08962 1.000 37.98352 129 LYS A N 1
ATOM 778 C CA . LYS A 1 254 ? 9.82411 37.85843 -4.15169 1.000 36.92040 129 LYS A CA 1
ATOM 779 C C . LYS A 1 254 ? 10.40988 37.40659 -2.82909 1.000 35.55045 129 LYS A C 1
ATOM 780 O O . LYS A 1 254 ? 11.23533 38.10965 -2.22806 1.000 38.45024 129 LYS A O 1
ATOM 786 N N . LEU A 1 255 ? 9.99880 36.22723 -2.37081 1.000 34.80419 130 LEU A N 1
ATOM 787 C CA . LEU A 1 255 ? 10.47840 35.70818 -1.08862 1.000 38.71135 130 LEU A CA 1
ATOM 788 C C . LEU A 1 255 ? 11.98807 35.50406 -1.10436 1.000 40.68947 130 LEU A C 1
ATOM 789 O O . LEU A 1 255 ? 12.68305 35.87254 -0.15113 1.000 40.19223 130 LEU A O 1
ATOM 794 N N . GLU A 1 256 ? 12.51714 34.91992 -2.18402 1.000 40.14305 131 GLU A N 1
ATOM 795 C CA . GLU A 1 256 ? 13.96620 34.74786 -2.27517 1.000 40.63575 131 GLU A CA 1
ATOM 796 C C . GLU A 1 256 ? 14.67681 36.08881 -2.27775 1.000 40.89504 131 GLU A C 1
ATOM 797 O O . GLU A 1 256 ? 15.72218 36.25725 -1.63201 1.000 40.39401 131 GLU A O 1
ATOM 803 N N . GLU A 1 257 ? 14.12778 37.05815 -3.00611 1.000 36.77765 132 GLU A N 1
ATOM 804 C CA . GLU A 1 257 ? 14.75680 38.36515 -3.09358 1.000 40.50915 132 GLU A CA 1
ATOM 805 C C . GLU A 1 257 ? 14.84922 39.02368 -1.72593 1.000 42.24397 132 GLU A C 1
ATOM 806 O O . GLU A 1 257 ? 15.88752 39.58381 -1.36516 1.000 40.05539 132 GLU A O 1
ATOM 812 N N . VAL A 1 258 ? 13.76878 38.98072 -0.94802 1.000 39.06275 133 VAL A N 1
ATOM 813 C CA . VAL A 1 258 ? 13.82058 39.64832 0.35047 1.000 37.95676 133 VAL A CA 1
ATOM 814 C C . VAL A 1 258 ? 14.63089 38.82795 1.35862 1.000 38.44762 133 VAL A C 1
ATOM 815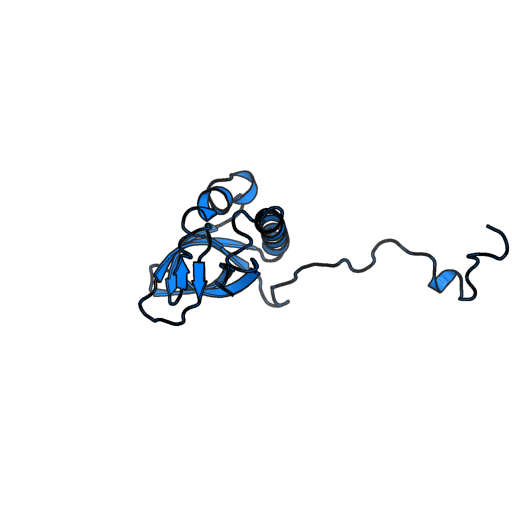 O O . VAL A 1 258 ? 15.26355 39.39108 2.26132 1.000 38.23695 133 VAL A O 1
ATOM 819 N N . TYR A 1 259 ? 14.63298 37.50059 1.21800 1.000 37.98484 134 TYR A N 1
ATOM 820 C CA . TYR A 1 259 ? 15.46792 36.64631 2.06228 1.000 39.34721 134 TYR A CA 1
ATOM 821 C C . TYR A 1 259 ? 16.94104 37.01052 1.91586 1.000 41.17375 134 TYR A C 1
ATOM 822 O O . TYR A 1 259 ? 17.65300 37.21285 2.90550 1.000 42.54073 134 TYR A O 1
ATOM 831 N N . ILE A 1 260 ? 17.40849 37.11789 0.67551 1.000 38.52528 135 ILE A N 1
ATOM 832 C CA . ILE A 1 260 ? 18.77850 37.54753 0.40373 1.000 40.46236 135 ILE A CA 1
ATOM 833 C C . ILE A 1 260 ? 19.01670 38.96638 0.91794 1.000 46.54432 135 ILE A C 1
ATOM 834 O O . ILE A 1 260 ? 20.07001 39.27177 1.50107 1.000 41.09968 135 ILE A O 1
ATOM 839 N N . PHE A 1 261 ? 18.04272 39.86222 0.70773 1.000 42.31182 136 PHE A N 1
ATOM 840 C CA . PHE A 1 261 ? 18.20476 41.24926 1.13526 1.000 42.57967 136 PHE A CA 1
ATOM 841 C C . PHE A 1 261 ? 18.35638 41.35120 2.64943 1.000 45.85813 136 PHE A C 1
ATOM 842 O O . PHE A 1 261 ? 19.14972 42.15800 3.14789 1.000 48.37475 136 PHE A O 1
ATOM 850 N N . ARG A 1 262 ? 17.59440 40.55727 3.40044 1.000 40.68227 137 ARG A N 1
ATOM 851 C CA . ARG A 1 262 ? 17.62650 40.68758 4.85587 1.000 45.10402 137 ARG A CA 1
ATOM 852 C C . ARG A 1 262 ? 18.83848 40.00164 5.46094 1.000 48.39962 137 ARG A C 1
ATOM 853 O O . ARG A 1 262 ? 19.25407 40.34788 6.56867 1.000 47.29994 137 ARG A O 1
ATOM 861 N N . LYS A 1 263 ? 19.39775 39.01165 4.78165 1.000 47.02295 138 LYS A N 1
ATOM 862 C CA . LYS A 1 263 ? 20.42405 38.19535 5.40553 1.000 50.65811 138 LYS A CA 1
ATOM 863 C C . LYS A 1 263 ? 21.81868 38.49595 4.88391 1.000 53.00372 138 LYS A C 1
ATOM 864 O O . LYS A 1 263 ? 22.77426 37.86350 5.32853 1.000 56.31206 138 LYS A O 1
ATOM 870 N N . PHE A 1 264 ? 21.96702 39.46053 3.97583 1.000 50.39260 139 PHE A N 1
ATOM 871 C CA . PHE A 1 264 ? 23.27622 39.69679 3.38172 1.000 59.05017 139 PHE A CA 1
ATOM 872 C C . PHE A 1 264 ? 24.25381 40.29060 4.38993 1.000 67.48663 139 PHE A C 1
ATOM 873 O O . PHE A 1 264 ? 25.40433 39.84693 4.48856 1.000 67.13306 139 PHE A O 1
ATOM 881 N N . ASP A 1 265 ? 23.83252 41.30778 5.13090 1.000 68.42324 140 ASP A N 1
ATOM 882 C CA . ASP A 1 265 ? 24.70161 41.96736 6.10702 1.000 79.14246 140 ASP A CA 1
ATOM 883 C C . ASP A 1 265 ? 23.89111 42.29973 7.34785 1.000 82.61098 140 ASP A C 1
ATOM 884 O O . ASP A 1 265 ? 23.39609 43.42330 7.50706 1.000 85.40455 140 ASP A O 1
ATOM 889 N N . PRO A 1 266 ? 23.74112 41.33847 8.25956 1.000 82.20743 141 PRO A N 1
ATOM 890 C CA . PRO A 1 266 ? 22.92987 41.57352 9.46314 1.000 85.47900 141 PRO A CA 1
ATOM 891 C C . PRO A 1 266 ? 23.46718 42.74157 10.28056 1.000 93.78444 141 PRO A C 1
ATOM 892 O O . PRO A 1 266 ? 24.66781 42.83514 10.54927 1.000 94.92087 141 PRO A O 1
ATOM 896 N N . ASP A 1 267 ? 22.55938 43.64399 10.66644 1.000 96.67007 142 ASP A N 1
ATOM 897 C CA . ASP A 1 267 ? 22.94528 44.79074 11.48483 1.000 98.71697 142 ASP A CA 1
ATOM 898 C C . ASP A 1 267 ? 23.40199 44.34699 12.86766 1.000 97.49471 142 ASP A C 1
ATOM 899 O O . ASP A 1 267 ? 24.43045 44.81344 13.37229 1.000 100.58046 142 ASP A O 1
ATOM 904 N N . GLN A 1 268 ? 22.65006 43.44134 13.49529 1.000 94.98507 143 GLN A N 1
ATOM 905 C CA . GLN A 1 268 ? 22.91708 42.98666 14.86129 1.000 95.72663 143 GLN A CA 1
ATOM 906 C C . GLN A 1 268 ? 23.03969 41.46774 14.87324 1.000 95.10842 143 GLN A C 1
ATOM 907 O O . GLN A 1 268 ? 22.11192 40.76477 15.30260 1.000 90.33126 143 GLN A O 1
ATOM 913 N N . PRO A 1 269 ? 24.17754 40.92326 14.42502 1.000 97.97331 144 PRO A N 1
ATOM 914 C CA . PRO A 1 269 ? 24.36459 39.46118 14.49243 1.000 95.52629 144 PRO A CA 1
ATOM 915 C C . PRO A 1 269 ? 24.32497 38.90501 15.91007 1.000 93.35028 144 PRO A C 1
ATOM 916 O O . PRO A 1 269 ? 24.17274 37.68808 16.07964 1.000 91.60482 144 PRO A O 1
ATOM 920 N N . GLN A 1 270 ? 24.44094 39.75799 16.93297 1.000 95.77977 145 GLN A N 1
ATOM 921 C CA . GLN A 1 270 ? 24.45141 39.27980 18.31384 1.000 95.49623 145 GLN A CA 1
ATOM 922 C C . GLN A 1 270 ? 23.08630 38.76716 18.75554 1.000 92.08879 145 GLN A C 1
ATOM 923 O O . GLN A 1 270 ? 23.00761 37.85935 19.59146 1.000 94.33712 145 GLN A O 1
ATOM 929 N N . GLU A 1 271 ? 22.00808 39.32539 18.21392 1.000 87.87349 146 GLU A N 1
ATOM 930 C CA . GLU A 1 271 ? 20.66200 38.98078 18.65134 1.000 83.59133 146 GLU A CA 1
ATOM 931 C C . GLU A 1 271 ? 20.14426 37.68853 18.04161 1.000 79.02647 146 GLU A C 1
ATOM 932 O O . GLU A 1 271 ? 18.94472 37.42107 18.15013 1.000 77.54813 146 GLU A O 1
ATOM 938 N N . GLY A 1 272 ? 20.99900 36.88949 17.41201 1.000 77.82115 147 GLY A N 1
ATOM 939 C CA . GLY A 1 272 ? 20.60323 35.60983 16.85521 1.000 72.36868 147 GLY A CA 1
ATOM 940 C C . GLY A 1 272 ? 20.67705 35.59836 15.33795 1.000 63.56279 147 GLY A C 1
ATOM 941 O O . GLY A 1 272 ? 21.15711 36.53424 14.69423 1.000 62.13570 147 GLY A O 1
ATOM 942 N N . SER A 1 273 ? 20.19201 34.50494 14.76076 1.000 60.65844 148 SER A N 1
ATOM 943 C CA . SER A 1 273 ? 20.19699 34.35896 13.31440 1.000 57.92618 148 SER A CA 1
ATOM 944 C C . SER A 1 273 ? 18.84615 34.77823 12.74303 1.000 54.45271 148 SER A C 1
ATOM 945 O O . SER A 1 273 ? 17.79170 34.56875 13.35650 1.000 52.00434 148 SER A O 1
ATOM 948 N N . ILE A 1 274 ? 18.89327 35.38884 11.57320 1.000 52.63363 149 ILE A N 1
ATOM 949 C CA . ILE A 1 274 ? 17.69801 35.87572 10.90425 1.000 49.58491 149 ILE A CA 1
ATOM 950 C C . ILE A 1 274 ? 17.09698 34.72004 10.11756 1.000 50.36483 149 ILE A C 1
ATOM 951 O O . ILE A 1 274 ? 17.77301 34.11380 9.28229 1.000 50.89223 149 ILE A O 1
ATOM 956 N N . ARG A 1 275 ? 15.84342 34.37616 10.41314 1.000 42.95877 150 ARG A N 1
ATOM 957 C CA . ARG A 1 275 ? 15.14956 33.31081 9.70650 1.000 44.67416 150 ARG A CA 1
ATOM 958 C C . ARG A 1 275 ? 13.75794 33.79146 9.31071 1.000 45.70934 150 ARG A C 1
ATOM 959 O O . ARG A 1 275 ? 13.31273 34.86891 9.70484 1.000 42.38723 150 ARG A O 1
ATOM 967 N N . CYS A 1 276 ? 13.05800 32.98002 8.53147 1.000 41.16409 151 CYS A N 1
ATOM 968 C CA . CYS A 1 276 ? 11.66488 33.27888 8.23963 1.000 43.72424 151 CYS A CA 1
ATOM 969 C C . CYS A 1 276 ? 10.85158 31.99925 8.28469 1.000 47.59175 151 CYS A C 1
ATOM 970 O O . CYS A 1 276 ? 11.37207 30.89867 8.07153 1.000 45.96229 151 CYS A O 1
ATOM 973 N N . SER A 1 277 ? 9.57091 32.15569 8.60161 1.000 37.30411 152 SER A N 1
ATOM 974 C CA . SER A 1 277 ? 8.66969 31.02141 8.75099 1.000 41.44684 152 SER A CA 1
ATOM 975 C C . SER A 1 277 ? 7.25971 31.49852 8.43820 1.000 45.30618 152 SER A C 1
ATOM 976 O O . SER A 1 277 ? 7.01923 32.69277 8.22948 1.000 41.63089 152 SER A O 1
ATOM 979 N N . ILE A 1 278 ? 6.32155 30.55219 8.41481 1.000 38.49570 153 ILE A N 1
ATOM 980 C CA . ILE A 1 278 ? 4.92916 30.84052 8.09510 1.000 42.98041 153 ILE A CA 1
ATOM 981 C C . ILE A 1 278 ? 4.16435 30.99248 9.39833 1.000 47.50835 153 ILE A C 1
ATOM 982 O O . ILE A 1 278 ? 4.28757 30.15150 10.29900 1.000 43.57928 153 ILE A O 1
ATOM 987 N N . ALA A 1 279 ? 3.38004 32.06283 9.50644 1.000 42.77581 154 ALA A N 1
ATOM 988 C CA . ALA A 1 279 ? 2.51592 32.28211 10.65835 1.000 45.78773 154 ALA A CA 1
ATOM 989 C C . ALA A 1 279 ? 1.17418 32.83074 10.19467 1.000 43.62145 154 ALA A C 1
ATOM 990 O O . ALA A 1 279 ? 1.09958 33.50209 9.15527 1.000 42.01076 154 ALA A O 1
ATOM 992 N N . PRO A 1 280 ? 0.09991 32.56823 10.94110 1.000 45.70494 155 PRO A N 1
ATOM 993 C CA . PRO A 1 280 ? -1.17452 33.21166 10.62749 1.000 46.69176 155 PRO A CA 1
ATOM 994 C C . PRO A 1 280 ? -1.14021 34.65336 11.10277 1.000 44.50211 155 PRO A C 1
ATOM 995 O O . PRO A 1 280 ? -0.64351 34.95192 12.18911 1.000 42.69194 155 PRO A O 1
ATOM 999 N N . VAL A 1 281 ? -1.61013 35.55764 10.25218 1.000 41.50080 156 VAL A N 1
ATOM 1000 C CA . VAL A 1 281 ? -1.78076 36.95273 10.63466 1.000 38.30726 156 VAL A CA 1
ATOM 1001 C C . VAL A 1 281 ? -3.25882 37.26959 10.51676 1.000 40.03949 156 VAL A C 1
ATOM 1002 O O . VAL A 1 281 ? -3.97746 36.64092 9.73108 1.000 42.02006 156 VAL A O 1
ATOM 1006 N N . VAL A 1 282 ? -3.72375 38.21663 11.32942 1.000 35.42979 157 VAL A N 1
ATOM 1007 C CA . VAL A 1 282 ? -5.15509 38.48031 11.49626 1.000 32.91905 157 VAL A CA 1
ATOM 1008 C C . VAL A 1 282 ? -5.49598 39.75673 10.75031 1.000 39.18921 157 VAL A C 1
ATOM 1009 O O . VAL A 1 282 ? -4.84073 40.78811 10.94499 1.000 39.37214 157 VAL A O 1
ATOM 1013 N N . LEU A 1 283 ? -6.49830 39.67881 9.87911 1.000 36.86426 158 LEU A N 1
ATOM 1014 C CA . LEU A 1 283 ? -6.92630 40.79066 9.04981 1.000 38.47600 158 LEU A CA 1
ATOM 1015 C C . LEU A 1 283 ? -7.98070 41.61290 9.78024 1.000 42.29800 158 LEU A C 1
ATOM 1016 O O . LEU A 1 283 ? -8.48123 41.22493 10.83716 1.000 39.40211 158 LEU A O 1
ATOM 1021 N N . ARG A 1 284 ? -8.30083 42.77782 9.20760 1.000 38.60548 159 ARG A N 1
ATOM 1022 C CA A ARG A 1 284 ? -9.19208 43.71217 9.88648 0.548 42.12465 159 ARG A CA 1
ATOM 1023 C CA B ARG A 1 284 ? -9.18995 43.71000 9.89265 0.452 41.90057 159 ARG A CA 1
ATOM 1024 C C . ARG A 1 284 ? -10.52996 43.05770 10.20833 1.000 45.19174 159 ARG A C 1
ATOM 1025 O O . ARG A 1 284 ? -11.07360 43.24466 11.29909 1.000 39.99101 159 ARG A O 1
ATOM 1040 N N . ASP A 1 285 ? -11.06067 42.27673 9.28243 1.000 44.86014 160 ASP A N 1
ATOM 1041 C CA . ASP A 1 285 ? -12.35695 41.62798 9.50197 1.000 50.93282 160 ASP A CA 1
ATOM 1042 C C . ASP A 1 285 ? -12.27751 40.42987 10.43473 1.000 49.12000 160 ASP A C 1
ATOM 1043 O O . ASP A 1 285 ? -13.27126 39.71663 10.55663 1.000 51.72853 160 ASP A O 1
ATOM 1048 N N . GLY A 1 286 ? -11.14650 40.16135 11.09057 1.000 46.15997 161 GLY A N 1
ATOM 1049 C CA . GLY A 1 286 ? -11.03213 39.05541 12.00703 1.000 47.13358 161 GLY A CA 1
ATOM 1050 C C . GLY A 1 286 ? -10.63804 37.72952 11.38824 1.000 47.42757 161 GLY A C 1
ATOM 1051 O O . GLY A 1 286 ? -10.25851 36.81489 12.13083 1.000 49.74426 161 GLY A O 1
ATOM 1052 N N . SER A 1 287 ? -10.71515 37.58705 10.06248 1.000 45.22301 162 SER A N 1
ATOM 1053 C CA . SER A 1 287 ? -10.20977 36.37888 9.41918 1.000 47.99033 162 SER A CA 1
ATOM 1054 C C . SER A 1 287 ? -8.68285 36.34134 9.50471 1.000 48.72832 162 SER A C 1
ATOM 1055 O O . SER A 1 287 ? -8.03060 37.33671 9.82762 1.000 43.98651 162 SER A O 1
ATOM 1058 N N . SER A 1 288 ? -8.10267 35.17243 9.23352 1.000 47.88951 163 SER A N 1
ATOM 1059 C CA . SER A 1 288 ? -6.65632 35.02258 9.25679 1.000 48.00094 163 SER A CA 1
ATOM 1060 C C . SER A 1 288 ? -6.14918 34.49431 7.91943 1.000 52.39429 163 SER A C 1
ATOM 1061 O O . SER A 1 288 ? -6.87501 33.83348 7.17001 1.000 48.27705 163 SER A O 1
ATOM 1064 N N . THR A 1 289 ? -4.89277 34.81396 7.61255 1.000 47.70787 164 THR A N 1
ATOM 1065 C CA . THR A 1 289 ? -4.25269 34.31491 6.40470 1.000 50.45727 164 THR A CA 1
ATOM 1066 C C . THR A 1 289 ? -2.80863 33.97008 6.74151 1.000 48.05368 164 THR A C 1
ATOM 1067 O O . THR A 1 289 ? -2.18404 34.63620 7.57150 1.000 49.33798 164 THR A O 1
ATOM 1071 N N . ASP A 1 290 ? -2.29756 32.89337 6.15379 1.000 43.11641 165 ASP A N 1
ATOM 1072 C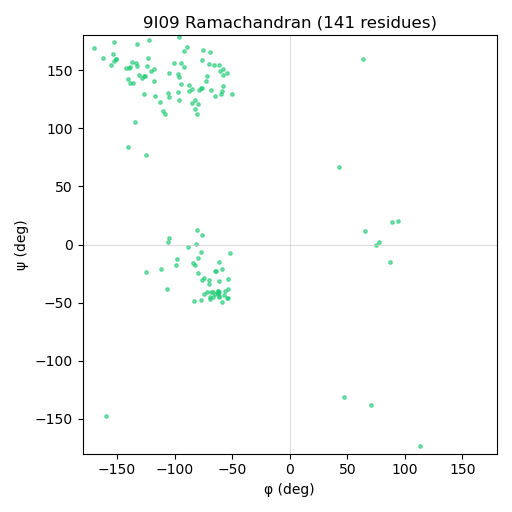 CA . ASP A 1 290 ? -0.92474 32.48145 6.41318 1.000 44.15788 165 ASP A CA 1
ATOM 1073 C C . ASP A 1 290 ? 0.03928 33.37234 5.64393 1.000 40.71548 165 ASP A C 1
ATOM 1074 O O . ASP A 1 290 ? -0.16135 33.64490 4.45777 1.000 47.34209 165 ASP A O 1
ATOM 1079 N N . ALA A 1 291 ? 1.09012 33.81350 6.31681 1.000 36.69366 166 ALA A N 1
ATOM 1080 C CA . ALA A 1 291 ? 2.09309 34.65634 5.69628 1.000 35.40345 166 ALA A CA 1
ATOM 1081 C C . ALA A 1 291 ? 3.47465 34.27644 6.20783 1.000 36.32052 166 ALA A C 1
ATOM 1082 O O . ALA A 1 291 ? 3.62902 33.83412 7.34622 1.000 36.46845 166 ALA A O 1
ATOM 1084 N N . VAL A 1 292 ? 4.48290 34.50845 5.36762 1.000 36.87164 167 VAL A N 1
ATOM 1085 C CA . VAL A 1 292 ? 5.88207 34.43321 5.77949 1.000 36.48056 167 VAL A CA 1
ATOM 1086 C C . VAL A 1 292 ? 6.26679 35.70752 6.52590 1.000 38.96209 167 VAL A C 1
ATOM 1087 O O . VAL A 1 292 ? 6.02100 36.82061 6.04617 1.000 38.73628 167 VAL A O 1
ATOM 1091 N N . TRP A 1 293 ? 6.93446 35.56202 7.66913 1.000 35.45970 168 TRP A N 1
ATOM 1092 C CA . TRP A 1 293 ? 7.52034 36.72159 8.32823 1.000 35.36511 168 TRP A CA 1
ATOM 1093 C C . TRP A 1 293 ? 8.95173 36.40980 8.72701 1.000 41.43076 168 TRP A C 1
ATOM 1094 O O . TRP A 1 293 ? 9.31831 35.25055 8.94029 1.000 39.60131 168 TRP A O 1
ATOM 1105 N N . PHE A 1 294 ? 9.75290 37.46238 8.81744 1.000 36.11310 169 PHE A N 1
ATOM 1106 C CA . PHE A 1 294 ? 11.14120 37.37013 9.21982 1.000 38.82821 169 PHE A CA 1
ATOM 1107 C C . PHE A 1 294 ? 11.25730 37.68043 10.69723 1.000 40.66126 169 PHE A C 1
ATOM 1108 O O . PHE A 1 294 ? 10.49303 38.48025 11.25001 1.000 39.11075 169 PHE A O 1
ATOM 1116 N N . HIS A 1 295 ? 12.20397 37.01410 11.34386 1.000 41.29110 170 HIS A N 1
ATOM 1117 C CA . HIS A 1 295 ? 12.35414 37.14501 12.77960 1.000 39.78967 170 HIS A CA 1
ATOM 1118 C C . HIS A 1 295 ? 13.80377 36.86702 13.13346 1.000 45.72615 170 HIS A C 1
ATOM 1119 O O . HIS A 1 295 ? 14.54449 36.25523 12.35989 1.000 42.81629 170 HIS A O 1
ATOM 1126 N N . GLN A 1 296 ? 14.21033 37.37023 14.29557 1.000 46.36998 171 GLN A N 1
ATOM 1127 C CA . GLN A 1 296 ? 15.55248 37.14487 14.82111 1.000 48.97682 171 GLN A CA 1
ATOM 1128 C C . GLN A 1 296 ? 15.37914 36.78694 16.28890 1.000 56.95317 171 GLN A C 1
ATOM 1129 O O . GLN A 1 296 ? 15.05659 37.65259 17.11143 1.000 50.30777 171 GLN A O 1
ATOM 1135 N N . THR A 1 297 ? 15.54991 35.51310 16.60816 1.000 62.10870 172 THR A N 1
ATOM 1136 C CA . THR A 1 297 ? 15.26815 35.10853 17.98119 1.000 69.86217 172 THR A CA 1
ATOM 1137 C C . THR A 1 297 ? 16.49053 35.36249 18.85896 1.000 78.93201 172 THR A C 1
ATOM 1138 O O . THR A 1 297 ? 17.60893 35.01014 18.46842 1.000 79.02038 172 THR A O 1
ATOM 1142 N N . PRO A 1 298 ? 16.30192 35.96711 20.06894 1.000 81.48767 173 PRO A N 1
ATOM 1143 C CA . PRO A 1 298 ? 17.45127 36.37727 20.89903 1.000 92.03498 173 PRO A CA 1
ATOM 1144 C C . PRO A 1 298 ? 18.48391 35.28413 21.14440 1.000 101.24128 173 PRO A C 1
ATOM 1145 O O . PRO A 1 298 ? 19.54860 35.54804 21.71512 1.000 109.63165 173 PRO A O 1
ATOM 1149 N N . GLU A 1 299 ? 18.17997 34.06050 20.71990 1.000 114.16717 174 GLU A N 1
ATOM 1150 C CA . GLU A 1 299 ? 19.13396 32.96337 20.76316 1.000 115.87372 174 GLU A CA 1
ATOM 1151 C C . GLU A 1 299 ? 19.73357 32.70841 19.37708 1.000 108.40756 174 GLU A C 1
ATOM 1152 O O . GLU A 1 299 ? 19.30529 31.80684 18.65261 1.000 103.44790 174 GLU A O 1
#

Sequence (146 aa):
AAKPFWPSDDLEDVVVKPGAPVAGLALLAPDDTTGCLFTYASLKEHDEQDEEFAEGSTVEDAWLYGAKLNHHNGPFAYATGNNTTDIVKGRVLCWPAETFEDKLEEVYIFRKFDPDQPQEGSIRCSIAPVVLRRDGSSTDAVWFHQTPE

B-factor: mean 52.96, std 17.74, range [30.46, 129.98]

Foldseek 3Di:
DPPPPDDPDDPVVPDDDPDDDDDADCQDDPPDFKAKAWDADPRCVCCPVVPVLLPQWDKAKWKDAQWADDPDFGFIDGHNDRPHITITMMIMHTPVVVRVSVVVVVCVPQVDGPCCQQAHKDKDWDWIAGPVGDTDIHIYIHGHSD